Protein AF-A0A6V8NWL5-F1 (afdb_monomer_lite)

Organism: NCBI:txid2754717

Sequence (88 aa):
FGEVLGEKTDEELKEMLKSLYADERKLSYQRRLIHGRIDILKEELVRRLKQKLERGEAIAEDLDIEDLTRILAHPSPPLLEPDINEEV

Secondary structure (DSSP, 8-state):
-HHHHHTS-HHHHHHHHHHHHHHHHHHHHHHHHHHHHHHHHHHHHHHHHHHHHHTT----TTTHHHHHHHHHSSPPPPTT---TTS--

pLDDT: mean 75.15, std 15.15, range [37.78, 94.12]

Foldseek 3Di:
DVVVVVPDDPVVVVVVVVVVVVVVVVVVVVLLVVLVVLVVVLVVLVVVVVVCVVVVHDDPPPPRVVVNCVSPVDDRPDSDDPPPVPDD

Radius of gyration: 22.08 Å; chains: 1; bounding box: 53×15×55 Å

Structure (mmCIF, N/CA/C/O backbone):
data_AF-A0A6V8NWL5-F1
#
_entry.id   AF-A0A6V8NWL5-F1
#
loop_
_atom_site.group_PDB
_atom_site.id
_atom_site.type_symbol
_atom_site.label_atom_id
_atom_site.label_alt_id
_atom_site.label_comp_id
_atom_site.label_asym_id
_atom_site.label_entity_id
_atom_site.label_seq_id
_atom_site.pdbx_PDB_ins_code
_atom_site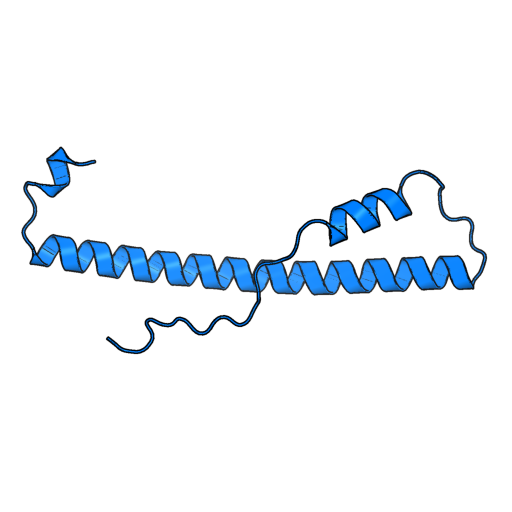.Cartn_x
_atom_site.Cartn_y
_atom_site.Cartn_z
_atom_site.occupancy
_atom_site.B_iso_or_equiv
_atom_site.auth_seq_id
_atom_site.auth_comp_id
_atom_site.auth_asym_id
_atom_site.auth_atom_id
_atom_site.pdbx_PDB_model_num
ATOM 1 N N . PHE A 1 1 ? -25.419 5.513 7.563 1.00 52.69 1 PHE A N 1
ATOM 2 C CA . PHE A 1 1 ? -24.423 5.116 8.582 1.00 52.69 1 PHE A CA 1
ATOM 3 C C . PHE A 1 1 ? -24.618 5.818 9.927 1.00 52.69 1 PHE A C 1
ATOM 5 O O . PHE A 1 1 ? -24.378 5.166 10.925 1.00 52.69 1 PHE A O 1
ATOM 12 N N . GLY A 1 2 ? -25.069 7.083 9.993 1.00 60.69 2 GLY A N 1
ATOM 13 C CA . GLY A 1 2 ? -25.207 7.817 11.267 1.00 60.69 2 GLY A CA 1
ATOM 14 C C . GLY A 1 2 ? -26.310 7.329 12.223 1.00 60.69 2 GLY A C 1
ATOM 15 O O . GLY A 1 2 ? -26.051 7.224 13.414 1.00 60.69 2 GLY A O 1
ATOM 16 N N . GLU A 1 3 ? -27.501 6.973 11.726 1.00 58.19 3 GLU A N 1
ATOM 17 C CA . GLU A 1 3 ? -28.627 6.542 12.587 1.00 58.19 3 GLU A CA 1
ATOM 18 C C . GLU A 1 3 ? -28.336 5.244 13.362 1.00 58.19 3 GLU A C 1
ATOM 20 O O . GLU A 1 3 ? -28.650 5.150 14.540 1.00 58.19 3 GLU A O 1
ATOM 25 N N . VAL A 1 4 ? -27.631 4.288 12.746 1.00 68.81 4 VAL A N 1
ATOM 26 C CA . VAL A 1 4 ? -27.262 2.994 13.360 1.00 68.81 4 VAL A CA 1
ATOM 27 C C . VAL A 1 4 ? -26.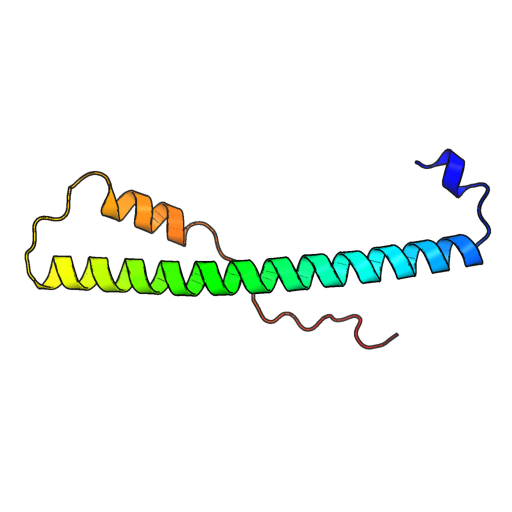170 3.139 14.433 1.00 68.81 4 VAL A C 1
ATOM 29 O O . VAL A 1 4 ? -25.990 2.254 15.263 1.00 68.81 4 VAL A O 1
ATOM 32 N N . LEU A 1 5 ? -25.418 4.244 14.421 1.00 74.56 5 LEU A N 1
ATOM 33 C CA . LEU A 1 5 ? -24.382 4.518 15.422 1.00 74.56 5 LEU A CA 1
ATOM 34 C C . LEU A 1 5 ? -24.963 5.168 16.682 1.00 74.56 5 LEU A C 1
ATOM 36 O O . LEU A 1 5 ? -24.397 4.989 17.753 1.00 74.56 5 LEU A O 1
ATOM 40 N N . GLY A 1 6 ? -26.087 5.887 16.566 1.00 74.88 6 GLY A N 1
ATOM 41 C CA . GLY A 1 6 ? -26.744 6.539 17.704 1.00 74.88 6 GLY A CA 1
ATOM 42 C C . GLY A 1 6 ? -27.406 5.567 18.687 1.00 74.88 6 GLY A C 1
ATOM 43 O O . GLY A 1 6 ? -27.621 5.927 19.838 1.00 74.88 6 GLY A O 1
ATOM 44 N N . GLU A 1 7 ? -27.702 4.339 18.253 1.00 84.50 7 GLU A N 1
ATOM 45 C CA . GLU A 1 7 ? -28.279 3.274 19.090 1.00 84.50 7 GLU A CA 1
ATOM 46 C C . GLU A 1 7 ? -27.219 2.416 19.799 1.00 84.50 7 GLU A C 1
ATOM 48 O O . GLU A 1 7 ? -27.561 1.556 20.610 1.00 84.50 7 GLU A O 1
ATOM 53 N N . LYS A 1 8 ? -25.935 2.626 19.490 1.00 85.25 8 LYS A N 1
ATOM 54 C CA . LYS A 1 8 ? -24.828 1.851 20.053 1.00 85.25 8 LYS A CA 1
ATOM 55 C C . LYS A 1 8 ? -24.309 2.478 21.331 1.00 85.25 8 LYS A C 1
ATOM 57 O O . LYS A 1 8 ? -24.216 3.695 21.458 1.00 85.25 8 LYS A O 1
ATOM 62 N N . THR A 1 9 ? -23.916 1.622 22.258 1.00 92.38 9 THR A N 1
ATOM 63 C CA . THR A 1 9 ? -23.198 2.038 23.459 1.00 92.38 9 THR A CA 1
ATOM 64 C C . THR A 1 9 ? -21.770 2.469 23.121 1.00 92.38 9 THR A C 1
ATOM 66 O O . THR A 1 9 ? -21.182 2.021 22.134 1.00 92.38 9 THR A O 1
ATOM 69 N N . ASP A 1 10 ? -21.175 3.295 23.982 1.00 91.12 10 ASP A N 1
ATOM 70 C CA . ASP A 1 10 ? -19.775 3.719 23.850 1.00 91.12 10 ASP A CA 1
ATOM 71 C C . ASP A 1 10 ? -18.808 2.530 23.748 1.00 91.12 10 ASP A C 1
ATOM 73 O O . ASP A 1 10 ? -17.796 2.608 23.051 1.00 91.12 10 ASP A O 1
ATOM 77 N N . GLU A 1 11 ? -19.116 1.422 24.424 1.00 92.56 11 GLU A N 1
ATOM 78 C CA . GLU A 1 11 ? -18.285 0.219 24.396 1.00 92.56 11 GLU A CA 1
ATOM 79 C C . GLU A 1 11 ? -18.357 -0.488 23.038 1.00 92.56 11 GLU A C 1
ATOM 81 O O . GLU A 1 11 ? -17.323 -0.794 22.447 1.00 92.56 11 GLU A O 1
ATOM 86 N N . GLU A 1 12 ? -19.557 -0.646 22.472 1.00 90.62 12 GLU A N 1
ATOM 87 C CA . GLU A 1 12 ? -19.721 -1.207 21.126 1.00 90.62 12 GLU A CA 1
ATOM 88 C C . GLU A 1 12 ? -19.038 -0.341 20.061 1.00 90.62 12 GLU A C 1
ATOM 90 O O . GLU A 1 12 ? -18.451 -0.863 19.112 1.00 90.62 12 GLU A O 1
ATOM 95 N N . LEU A 1 13 ? -19.083 0.987 20.210 1.00 92.12 13 LEU A N 1
ATOM 96 C CA . LEU A 1 13 ? -18.389 1.901 19.305 1.00 92.12 13 LEU A CA 1
ATOM 97 C C . LEU A 1 13 ? -16.867 1.736 19.394 1.00 92.12 13 LEU A C 1
ATOM 99 O O . LEU A 1 13 ? -16.198 1.703 18.358 1.00 92.12 13 LEU A O 1
ATOM 103 N N . LYS A 1 14 ? -16.311 1.578 20.602 1.00 92.50 14 LYS A N 1
ATOM 104 C CA . LYS A 1 14 ? -14.878 1.303 20.796 1.00 92.50 14 LYS A CA 1
ATOM 105 C C . LYS A 1 14 ? -14.467 -0.038 20.199 1.00 92.50 14 LYS A C 1
ATOM 107 O O . LYS A 1 14 ? -13.429 -0.110 19.542 1.00 92.50 14 LYS A O 1
ATOM 112 N N . GLU A 1 15 ? -15.265 -1.085 20.387 1.00 93.25 15 GLU A N 1
ATOM 113 C CA . GLU A 1 15 ? -14.995 -2.399 19.795 1.00 93.25 15 GLU A CA 1
ATOM 114 C C . GLU A 1 15 ? -15.023 -2.346 18.265 1.00 93.25 15 GLU A C 1
ATOM 116 O O . GLU A 1 15 ? -14.105 -2.846 17.607 1.00 93.25 15 GLU A O 1
ATOM 121 N N . MET A 1 16 ? -16.026 -1.678 17.689 1.00 92.69 16 MET A N 1
ATOM 122 C CA . MET A 1 16 ? -16.111 -1.466 16.244 1.00 92.69 16 MET A CA 1
ATOM 123 C C . MET A 1 16 ? -14.907 -0.688 15.716 1.00 92.69 16 MET A C 1
ATOM 125 O O . MET A 1 16 ? -14.307 -1.089 14.718 1.00 92.69 16 MET A O 1
ATOM 129 N N . LEU A 1 17 ? -14.516 0.391 16.396 1.00 91.81 17 LEU A N 1
ATOM 130 C CA . LEU A 1 17 ? -13.356 1.193 16.020 1.00 91.81 17 LEU A CA 1
ATOM 131 C C . LEU A 1 17 ? -12.065 0.366 16.074 1.00 91.81 17 LEU A C 1
ATOM 133 O O . LEU A 1 17 ? -11.275 0.383 15.131 1.00 91.81 17 LEU A O 1
ATOM 137 N N . LYS A 1 18 ? -11.878 -0.427 17.134 1.00 93.44 18 LYS A N 1
ATOM 138 C CA . LYS A 1 18 ? -10.738 -1.339 17.281 1.00 93.44 18 LYS A CA 1
ATOM 139 C C . LYS A 1 18 ? -10.679 -2.369 16.152 1.00 93.44 18 LYS A C 1
ATOM 141 O O . LYS A 1 18 ? -9.593 -2.634 15.633 1.00 93.44 18 LYS A O 1
ATOM 146 N N . SER A 1 19 ? -11.825 -2.930 15.760 1.00 93.06 19 SER A N 1
ATOM 147 C CA . SER A 1 19 ? -11.912 -3.859 14.629 1.00 93.06 19 SER A CA 1
ATOM 148 C C . SER A 1 19 ? -11.537 -3.177 13.315 1.00 93.06 19 SER A C 1
ATOM 150 O O . SER A 1 19 ? -10.715 -3.701 12.568 1.00 93.06 19 SER A O 1
ATOM 152 N N . LEU A 1 20 ? -12.083 -1.985 13.058 1.00 93.88 20 LEU A N 1
ATOM 153 C CA . LEU A 1 20 ? -11.792 -1.223 11.845 1.00 93.88 20 LEU A CA 1
ATOM 154 C C . LEU A 1 20 ? -10.312 -0.842 11.752 1.00 93.88 20 LEU A C 1
ATOM 156 O O . LEU A 1 20 ? -9.718 -1.015 10.693 1.00 93.88 20 LEU A O 1
ATOM 160 N N . TYR A 1 21 ? -9.685 -0.411 12.851 1.00 93.06 21 TYR A N 1
ATOM 161 C CA . TYR A 1 21 ? -8.243 -0.157 12.873 1.00 93.06 21 TYR A CA 1
ATOM 162 C C . TYR A 1 21 ? -7.417 -1.426 12.654 1.00 93.06 21 TYR A C 1
ATOM 164 O O . TYR A 1 21 ? -6.385 -1.384 11.991 1.00 93.06 21 TYR A O 1
ATOM 172 N N . ALA A 1 22 ? -7.845 -2.574 13.183 1.00 91.75 22 ALA A N 1
ATOM 173 C CA . ALA A 1 22 ? -7.148 -3.831 12.928 1.00 91.75 22 ALA A CA 1
ATOM 174 C C . ALA A 1 22 ? -7.197 -4.229 11.446 1.00 91.75 22 ALA A C 1
ATOM 176 O O . ALA A 1 22 ? -6.203 -4.728 10.915 1.00 91.75 22 ALA A O 1
ATOM 177 N N . ASP A 1 23 ? -8.327 -4.005 10.779 1.00 93.75 23 ASP A N 1
ATOM 178 C CA . ASP A 1 23 ? -8.473 -4.293 9.355 1.00 93.75 23 ASP A CA 1
ATOM 179 C C . ASP A 1 23 ? -7.746 -3.269 8.479 1.00 93.75 23 ASP A C 1
ATOM 181 O O . ASP A 1 23 ? -7.062 -3.663 7.532 1.00 93.75 23 ASP A O 1
ATOM 185 N N . GLU A 1 24 ? -7.792 -1.986 8.842 1.00 94.12 24 GLU A N 1
ATOM 186 C CA . GLU A 1 24 ? -6.987 -0.936 8.213 1.00 94.12 24 GLU A CA 1
ATOM 187 C C . GLU A 1 24 ? -5.499 -1.304 8.259 1.00 94.12 24 GLU A C 1
ATOM 189 O O . GLU A 1 24 ? -4.858 -1.345 7.208 1.00 94.12 24 GLU A O 1
ATOM 194 N N . ARG A 1 25 ? -4.971 -1.719 9.420 1.00 90.31 25 ARG A N 1
ATOM 195 C CA . ARG A 1 25 ? -3.560 -2.114 9.552 1.00 90.31 25 ARG A CA 1
ATOM 196 C C . ARG A 1 25 ? -3.182 -3.269 8.628 1.00 90.31 25 ARG A C 1
ATOM 198 O O . ARG A 1 25 ? -2.100 -3.252 8.033 1.00 90.31 25 ARG A O 1
ATOM 205 N N . LYS A 1 26 ? -4.056 -4.271 8.475 1.00 92.00 26 LYS A N 1
ATOM 206 C CA . LYS A 1 26 ? -3.825 -5.397 7.548 1.00 92.00 26 LYS A CA 1
ATOM 207 C C . LYS A 1 26 ? -3.779 -4.917 6.100 1.00 92.00 26 LYS A C 1
ATOM 209 O O . LYS A 1 26 ? -2.873 -5.310 5.362 1.00 92.00 26 LYS A O 1
ATOM 214 N N . LEU A 1 27 ? -4.723 -4.066 5.698 1.00 92.50 27 LEU A N 1
ATOM 215 C CA . LEU A 1 27 ? -4.765 -3.500 4.348 1.00 92.50 27 LEU A CA 1
ATOM 216 C C . LEU A 1 27 ? -3.537 -2.629 4.078 1.00 92.50 27 LEU A C 1
ATOM 218 O O . LEU A 1 27 ? -2.904 -2.766 3.033 1.00 92.50 27 LEU A O 1
ATOM 222 N N . SER A 1 28 ? -3.143 -1.803 5.042 1.00 88.12 28 SER A N 1
ATOM 223 C CA . SER A 1 28 ? -1.949 -0.965 4.969 1.00 88.12 28 SER A CA 1
ATOM 224 C C . SER A 1 28 ? -0.666 -1.795 4.867 1.00 88.12 28 SER A C 1
ATOM 226 O O . SER A 1 28 ? 0.205 -1.482 4.052 1.00 88.12 28 SER A O 1
ATOM 228 N N . TYR A 1 29 ? -0.564 -2.914 5.590 1.00 88.88 29 TYR A N 1
ATOM 229 C CA . TYR A 1 29 ? 0.542 -3.862 5.431 1.00 88.88 29 TYR A CA 1
ATOM 230 C C . TYR A 1 29 ? 0.585 -4.480 4.026 1.00 88.88 29 TYR A C 1
ATOM 232 O O . TYR A 1 29 ? 1.632 -4.471 3.374 1.00 88.88 29 TYR A O 1
ATOM 240 N N . GLN A 1 30 ? -0.552 -4.972 3.524 1.00 91.12 30 GLN A N 1
ATOM 241 C CA . GLN A 1 30 ? -0.638 -5.542 2.175 1.00 91.12 30 GLN A CA 1
ATOM 242 C C . GLN A 1 30 ? -0.294 -4.511 1.098 1.00 91.12 30 GLN A C 1
ATOM 244 O O . GLN A 1 30 ? 0.466 -4.811 0.175 1.00 91.12 30 GLN A O 1
ATOM 249 N N . ARG A 1 31 ? -0.798 -3.282 1.245 1.00 87.75 31 ARG A N 1
ATOM 250 C CA . ARG A 1 31 ? -0.485 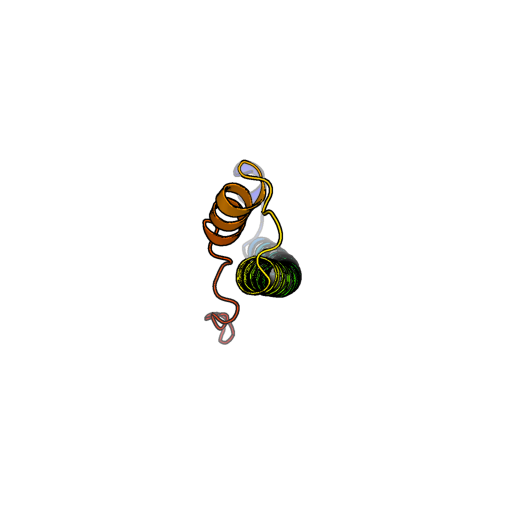-2.153 0.371 1.00 87.75 31 ARG A CA 1
ATOM 251 C C . ARG A 1 31 ? 1.022 -1.912 0.322 1.00 87.75 31 ARG A C 1
ATOM 253 O O . ARG A 1 3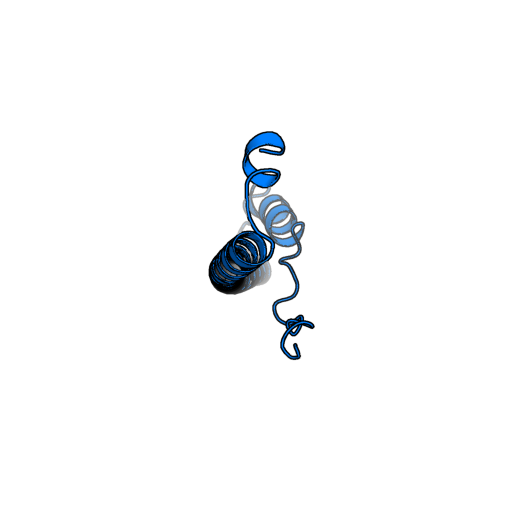1 ? 1.579 -1.873 -0.772 1.00 87.75 31 ARG A O 1
ATOM 260 N N . ARG A 1 32 ? 1.696 -1.825 1.475 1.00 85.38 32 ARG A N 1
ATOM 261 C CA . ARG A 1 32 ? 3.160 -1.649 1.546 1.00 85.38 32 ARG A CA 1
ATOM 262 C C . ARG A 1 32 ? 3.919 -2.789 0.870 1.00 85.38 32 ARG A C 1
ATOM 264 O O . ARG A 1 32 ? 4.832 -2.527 0.093 1.00 85.38 32 ARG A O 1
ATOM 271 N N . LEU A 1 33 ? 3.522 -4.039 1.108 1.00 87.06 33 LEU A N 1
ATOM 272 C CA . LEU A 1 33 ? 4.167 -5.203 0.492 1.00 87.06 33 LEU A CA 1
ATOM 273 C C . LEU A 1 33 ? 4.056 -5.176 -1.039 1.00 87.06 33 LEU A C 1
ATOM 275 O O . LEU A 1 33 ? 5.027 -5.456 -1.743 1.00 87.06 33 LEU A O 1
ATOM 279 N N . ILE A 1 34 ? 2.876 -4.835 -1.561 1.00 88.56 34 ILE A N 1
ATOM 280 C CA . ILE A 1 34 ? 2.648 -4.721 -3.004 1.00 88.56 34 ILE A CA 1
ATOM 281 C C . ILE A 1 34 ? 3.469 -3.567 -3.585 1.00 88.56 34 ILE A C 1
ATOM 283 O O . ILE A 1 34 ? 4.138 -3.771 -4.595 1.00 88.56 34 ILE A O 1
ATOM 287 N N . HIS A 1 35 ? 3.478 -2.398 -2.937 1.00 83.50 35 HIS A N 1
ATOM 288 C CA . HIS A 1 35 ? 4.304 -1.267 -3.366 1.00 83.50 35 HIS A CA 1
ATOM 289 C C . HIS A 1 35 ? 5.793 -1.621 -3.397 1.00 83.50 35 HIS A C 1
ATOM 291 O O . HIS A 1 35 ? 6.426 -1.401 -4.422 1.00 83.50 35 HIS A O 1
ATOM 297 N N . GLY A 1 36 ? 6.332 -2.282 -2.367 1.00 85.00 36 GLY A N 1
ATOM 298 C CA . GLY A 1 36 ? 7.734 -2.712 -2.369 1.00 85.00 36 GLY A CA 1
ATOM 299 C C . GLY A 1 36 ? 8.073 -3.651 -3.535 1.00 85.00 36 GLY A C 1
ATOM 300 O O . GLY A 1 36 ? 9.110 -3.506 -4.178 1.00 85.00 36 GLY A O 1
ATOM 301 N N . ARG A 1 37 ? 7.171 -4.582 -3.879 1.00 89.44 37 ARG A N 1
ATOM 302 C CA . ARG A 1 37 ? 7.339 -5.452 -5.060 1.00 89.44 37 ARG A CA 1
ATOM 303 C C . ARG A 1 37 ? 7.282 -4.672 -6.369 1.00 89.44 37 ARG A C 1
ATOM 305 O O . ARG A 1 37 ? 8.047 -4.974 -7.281 1.00 89.44 37 ARG A O 1
ATOM 312 N N . ILE A 1 38 ? 6.370 -3.706 -6.468 1.00 84.56 38 ILE A N 1
ATOM 313 C CA . ILE A 1 38 ? 6.279 -2.808 -7.619 1.00 84.56 38 ILE A CA 1
ATOM 314 C C . ILE A 1 38 ? 7.597 -2.050 -7.762 1.00 84.56 38 ILE A C 1
ATOM 316 O O . ILE A 1 38 ? 8.183 -2.093 -8.835 1.00 84.56 38 ILE A O 1
ATOM 320 N N . ASP A 1 39 ? 8.099 -1.434 -6.696 1.00 83.19 39 ASP A N 1
ATOM 321 C CA . ASP A 1 39 ? 9.299 -0.598 -6.733 1.00 83.19 39 ASP A CA 1
ATOM 322 C C . ASP A 1 39 ? 10.541 -1.387 -7.185 1.00 83.19 39 ASP A C 1
ATOM 324 O O . ASP A 1 39 ? 11.264 -0.918 -8.063 1.00 83.19 39 ASP A O 1
ATOM 328 N N . ILE A 1 40 ? 10.720 -2.629 -6.713 1.00 85.75 40 ILE A N 1
ATOM 329 C CA . ILE A 1 40 ? 11.789 -3.531 -7.192 1.00 85.75 40 ILE A CA 1
ATOM 330 C C . ILE A 1 40 ? 11.677 -3.777 -8.705 1.00 85.75 40 ILE A C 1
ATOM 332 O O . ILE A 1 40 ? 12.671 -3.736 -9.431 1.00 85.75 40 ILE A O 1
ATOM 336 N N . LEU A 1 41 ? 10.464 -4.041 -9.203 1.00 85.06 41 LEU A N 1
ATOM 337 C CA . LEU A 1 41 ? 10.244 -4.271 -10.633 1.00 85.06 41 LEU A CA 1
ATOM 338 C C . LEU A 1 41 ? 10.493 -3.004 -11.453 1.00 85.06 41 LEU A C 1
ATOM 340 O O . LEU A 1 41 ? 11.090 -3.086 -12.526 1.00 85.06 41 LEU A O 1
ATOM 344 N N . LYS A 1 42 ? 10.072 -1.838 -10.950 1.00 81.50 42 LYS A N 1
ATOM 345 C CA . LYS A 1 42 ? 10.343 -0.545 -11.585 1.00 81.50 42 LYS A CA 1
ATOM 346 C C . LYS A 1 42 ? 11.847 -0.314 -11.715 1.00 81.50 42 LYS A C 1
ATOM 348 O O . LYS A 1 42 ? 12.311 0.038 -12.796 1.00 81.50 42 LYS A O 1
ATOM 353 N N . GLU A 1 43 ? 12.606 -0.551 -10.647 1.00 84.06 43 GLU A N 1
ATOM 354 C CA . GLU A 1 43 ? 14.061 -0.389 -10.642 1.00 84.06 43 GLU A CA 1
ATOM 355 C C . GLU A 1 43 ? 14.745 -1.319 -11.653 1.00 84.06 43 GLU A C 1
ATOM 357 O O . GLU A 1 43 ? 15.589 -0.875 -12.435 1.00 84.06 43 GLU A O 1
ATOM 362 N N . GLU A 1 44 ? 14.345 -2.591 -11.707 1.00 87.94 44 GLU A N 1
ATOM 363 C CA . GLU A 1 44 ? 14.901 -3.549 -12.665 1.00 87.94 44 GLU A CA 1
ATOM 364 C C . GLU A 1 44 ? 14.567 -3.175 -14.121 1.00 87.94 44 GLU A C 1
ATOM 366 O O . GLU A 1 44 ? 15.430 -3.277 -14.997 1.00 87.94 44 GLU A O 1
ATOM 371 N N . LEU A 1 45 ? 13.352 -2.690 -14.399 1.00 83.94 45 LEU A N 1
ATOM 372 C CA . LEU A 1 45 ? 12.985 -2.188 -15.730 1.00 83.94 45 LEU A CA 1
ATOM 373 C C . LEU A 1 45 ? 13.845 -0.983 -16.129 1.00 83.94 45 LEU A C 1
ATOM 375 O O . LEU A 1 45 ? 14.434 -0.984 -17.212 1.00 83.94 45 LEU A O 1
ATOM 379 N N . VAL A 1 46 ? 13.993 -0.000 -15.235 1.00 81.56 46 VAL A N 1
ATOM 380 C CA . VAL A 1 46 ? 14.873 1.165 -15.436 1.00 81.56 46 VAL A CA 1
ATOM 381 C C . VAL A 1 46 ? 16.304 0.716 -15.724 1.00 81.56 46 VAL A C 1
ATOM 383 O O . VAL A 1 46 ? 16.937 1.207 -16.662 1.00 81.56 46 VAL A O 1
ATOM 386 N N . ARG A 1 47 ? 16.825 -0.236 -14.945 1.00 83.75 47 ARG A N 1
ATOM 387 C CA . ARG A 1 47 ? 18.177 -0.776 -15.117 1.00 83.75 47 ARG A CA 1
ATOM 388 C C . ARG A 1 47 ? 18.360 -1.425 -16.488 1.00 83.75 47 ARG A C 1
ATOM 390 O O . ARG A 1 47 ? 19.365 -1.165 -17.147 1.00 83.75 47 ARG A O 1
ATOM 397 N N . ARG A 1 48 ? 17.406 -2.247 -16.934 1.00 83.38 48 ARG A N 1
ATOM 398 C CA . ARG A 1 48 ? 17.466 -2.908 -18.250 1.00 83.38 48 ARG A CA 1
ATOM 399 C C . ARG A 1 48 ? 17.417 -1.912 -19.398 1.00 83.38 48 ARG A C 1
ATOM 401 O O . ARG A 1 48 ? 18.168 -2.070 -20.355 1.00 83.38 48 ARG A O 1
ATOM 408 N N . LEU A 1 49 ? 16.574 -0.887 -19.300 1.00 79.50 49 LEU A N 1
ATOM 409 C CA . LEU A 1 49 ? 16.467 0.148 -20.328 1.00 79.50 49 LEU A CA 1
ATOM 410 C C . LEU A 1 49 ? 17.761 0.956 -20.455 1.00 79.50 49 LEU A C 1
ATOM 412 O O . LEU A 1 49 ? 18.259 1.136 -21.565 1.00 79.50 49 LEU A O 1
ATOM 416 N N . LYS A 1 50 ? 18.377 1.333 -19.328 1.00 78.88 50 LYS A N 1
ATOM 417 C CA . LYS A 1 50 ? 19.710 1.958 -19.328 1.00 78.88 50 LYS A CA 1
ATOM 418 C C . LYS A 1 50 ? 20.763 1.075 -20.006 1.00 78.88 50 LYS A C 1
ATOM 420 O O . LYS A 1 50 ? 21.507 1.565 -20.846 1.00 78.88 50 LYS A O 1
ATOM 425 N N . GLN A 1 51 ? 20.780 -0.228 -19.715 1.00 84.06 51 GLN A N 1
ATOM 426 C CA . GLN A 1 51 ? 21.722 -1.159 -20.353 1.00 84.06 51 GLN A CA 1
ATOM 427 C C . GLN A 1 51 ? 21.526 -1.280 -21.870 1.00 84.06 51 GLN A C 1
ATOM 429 O O . GLN A 1 51 ? 22.509 -1.401 -22.596 1.00 84.06 51 GLN A O 1
ATOM 434 N N . LYS A 1 52 ? 20.281 -1.268 -22.364 1.00 80.62 52 LYS A N 1
ATOM 435 C CA . LYS A 1 52 ? 20.006 -1.284 -23.811 1.00 80.62 52 LYS A CA 1
ATOM 436 C C . LYS A 1 52 ? 20.533 -0.024 -24.497 1.00 80.62 52 LYS A C 1
ATOM 438 O O . LYS A 1 52 ? 21.194 -0.131 -25.528 1.00 80.62 52 LYS A O 1
ATOM 443 N N . LEU A 1 53 ? 20.304 1.143 -23.884 1.00 74.75 53 LEU A N 1
ATOM 444 C CA . LEU A 1 53 ? 20.827 2.426 -24.362 1.00 74.75 53 LEU A CA 1
ATOM 445 C C . LEU A 1 53 ? 22.362 2.417 -24.432 1.00 74.75 53 LEU A C 1
ATOM 447 O O . LEU A 1 53 ? 22.931 2.806 -25.447 1.00 74.75 53 LEU A O 1
ATOM 451 N N . GLU A 1 54 ? 23.033 1.921 -23.389 1.00 78.81 54 GLU A N 1
ATOM 452 C CA . GLU A 1 54 ? 24.501 1.809 -23.344 1.00 78.81 54 GLU A CA 1
ATOM 453 C C . GLU A 1 54 ? 25.069 0.884 -24.433 1.00 78.81 54 GLU A C 1
ATOM 455 O O . GLU A 1 54 ? 26.172 1.116 -24.926 1.00 78.81 54 GLU A O 1
ATOM 460 N N . ARG A 1 55 ? 24.327 -0.157 -24.829 1.00 82.00 55 ARG A N 1
ATOM 461 C CA . ARG A 1 55 ? 24.730 -1.093 -25.893 1.00 82.00 55 ARG A CA 1
ATOM 462 C C . ARG A 1 55 ? 24.430 -0.590 -27.306 1.00 82.00 55 ARG A C 1
ATOM 464 O O . ARG A 1 55 ? 24.807 -1.261 -28.263 1.00 82.00 55 ARG A O 1
ATOM 471 N N . GLY A 1 56 ? 23.772 0.562 -27.451 1.00 72.25 56 GLY A N 1
ATOM 472 C CA . GLY A 1 56 ? 23.356 1.088 -28.752 1.00 72.25 56 GLY A CA 1
ATOM 473 C C . GLY A 1 56 ? 22.263 0.250 -29.426 1.00 72.25 56 GLY A C 1
ATOM 474 O O . GLY A 1 56 ? 22.125 0.293 -30.647 1.00 72.25 56 GLY A O 1
ATOM 475 N N . GLU A 1 57 ? 21.505 -0.534 -28.652 1.00 70.19 57 GLU A N 1
ATOM 476 C CA . GLU A 1 57 ? 20.334 -1.253 -29.157 1.00 70.19 57 GLU A CA 1
ATOM 477 C C . GLU A 1 57 ? 19.211 -0.243 -29.442 1.00 70.19 57 GLU A C 1
ATOM 479 O O . GLU A 1 57 ? 18.972 0.662 -28.641 1.00 70.19 57 GLU A O 1
ATOM 484 N N . ALA A 1 58 ? 18.522 -0.384 -30.581 1.00 60.53 58 ALA A N 1
ATOM 485 C CA . ALA A 1 58 ? 17.413 0.495 -30.942 1.00 60.53 58 ALA A CA 1
ATOM 486 C C . ALA A 1 58 ? 16.310 0.410 -29.875 1.00 60.53 58 ALA A C 1
ATOM 488 O O . ALA A 1 58 ? 15.655 -0.620 -29.706 1.00 60.53 58 ALA A O 1
ATOM 489 N N . ILE A 1 59 ? 16.137 1.504 -29.142 1.00 58.47 59 ILE A N 1
ATOM 490 C CA . ILE A 1 59 ? 15.048 1.697 -28.192 1.00 58.47 59 ILE A CA 1
ATOM 491 C C . ILE A 1 59 ? 13.832 2.046 -29.045 1.00 58.47 59 ILE A C 1
ATOM 493 O O . ILE A 1 59 ? 13.910 2.970 -29.851 1.00 58.47 59 ILE A O 1
ATOM 497 N N . ALA A 1 60 ? 12.742 1.287 -28.948 1.00 58.56 60 ALA A N 1
ATOM 498 C CA . ALA A 1 60 ? 11.531 1.630 -29.686 1.00 58.56 60 ALA A CA 1
ATOM 499 C C . ALA A 1 60 ? 11.055 3.017 -29.213 1.00 58.56 60 ALA A C 1
ATOM 501 O O . ALA A 1 60 ? 10.763 3.187 -28.029 1.00 58.56 60 ALA A O 1
ATOM 502 N N . GLU A 1 61 ? 11.043 3.995 -30.126 1.00 56.72 61 GLU A N 1
ATOM 503 C CA . GLU A 1 61 ? 11.000 5.440 -29.830 1.00 56.72 61 GLU A CA 1
ATOM 504 C C . GLU A 1 61 ? 9.775 5.891 -29.011 1.00 56.72 61 GLU A C 1
ATOM 506 O O . GLU A 1 61 ? 9.878 6.873 -28.281 1.00 56.72 61 GLU A O 1
ATOM 511 N N . ASP A 1 62 ? 8.669 5.140 -29.034 1.00 53.16 62 ASP A N 1
ATOM 512 C CA . ASP A 1 62 ? 7.387 5.592 -28.471 1.00 53.16 62 ASP A CA 1
ATOM 513 C C . ASP A 1 62 ? 6.932 4.883 -27.184 1.00 53.16 62 ASP A C 1
ATOM 515 O O . ASP A 1 62 ? 5.999 5.354 -26.540 1.00 53.16 62 ASP A O 1
ATOM 519 N N . LEU A 1 63 ? 7.542 3.763 -26.771 1.00 55.53 63 LEU A N 1
ATOM 520 C CA . LEU A 1 63 ? 7.018 2.987 -25.630 1.00 55.53 63 LEU A CA 1
ATOM 521 C C . LEU A 1 63 ? 7.877 3.103 -24.362 1.00 55.53 63 LEU A C 1
ATOM 523 O O . LEU A 1 63 ? 7.340 3.179 -23.266 1.00 55.53 63 LEU A O 1
ATOM 527 N N . ASP A 1 64 ? 9.205 3.195 -24.473 1.00 63.81 64 ASP A N 1
ATOM 528 C CA . ASP A 1 64 ? 10.079 2.956 -23.312 1.00 63.81 64 ASP A CA 1
ATOM 529 C C . ASP A 1 64 ? 10.260 4.167 -22.368 1.00 63.81 64 ASP A C 1
ATOM 531 O O . ASP A 1 64 ? 10.353 3.986 -21.152 1.00 6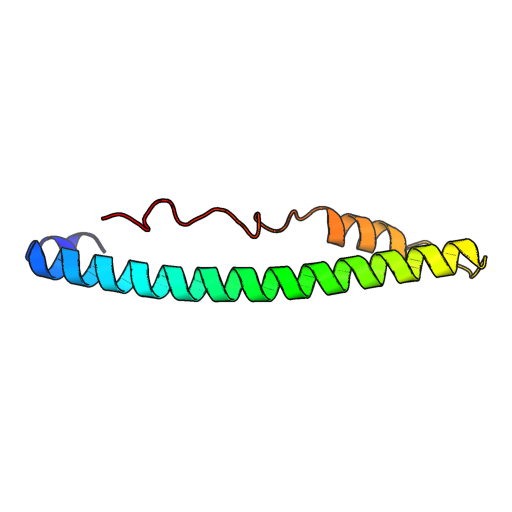3.81 64 ASP A O 1
ATOM 535 N N . ILE A 1 65 ? 10.301 5.409 -22.871 1.00 60.62 65 ILE A N 1
ATOM 536 C CA . ILE A 1 65 ? 10.575 6.606 -22.039 1.00 60.62 65 ILE A CA 1
ATOM 537 C C . ILE A 1 65 ? 9.300 7.168 -21.400 1.00 60.62 65 ILE A C 1
ATOM 539 O O . ILE A 1 65 ? 9.314 7.570 -20.231 1.00 60.62 65 ILE A O 1
ATOM 543 N N . GLU A 1 66 ? 8.189 7.177 -22.136 1.00 61.78 66 GLU A N 1
ATOM 544 C CA . GLU A 1 66 ? 6.886 7.556 -21.587 1.00 61.78 66 GLU A CA 1
ATOM 545 C C . GLU A 1 66 ? 6.410 6.536 -20.550 1.00 61.78 66 GLU A C 1
ATOM 547 O O . GLU A 1 66 ? 5.937 6.935 -19.483 1.00 61.78 66 GLU A O 1
ATOM 552 N N . ASP A 1 67 ? 6.640 5.236 -20.779 1.00 62.16 67 ASP A N 1
ATOM 553 C CA . ASP A 1 67 ? 6.363 4.214 -19.771 1.00 62.16 67 ASP A CA 1
ATOM 554 C C . ASP A 1 67 ? 7.249 4.372 -18.542 1.00 62.16 67 ASP A C 1
ATOM 556 O O . ASP A 1 67 ? 6.735 4.327 -17.427 1.00 62.16 67 ASP A O 1
ATOM 560 N N . LEU A 1 68 ? 8.547 4.643 -18.709 1.00 62.69 68 LEU A N 1
ATOM 561 C CA . LEU A 1 68 ? 9.444 4.958 -17.593 1.00 62.69 68 LEU A CA 1
ATOM 562 C C . LEU A 1 68 ? 8.962 6.162 -16.784 1.00 62.69 68 LEU A C 1
ATOM 564 O O . LEU A 1 68 ? 8.902 6.106 -15.555 1.00 62.69 68 LEU A O 1
ATOM 568 N N . THR A 1 69 ? 8.589 7.240 -17.469 1.00 64.50 69 THR A N 1
ATOM 569 C CA . THR A 1 69 ? 8.079 8.461 -16.839 1.00 64.50 69 THR A CA 1
ATOM 570 C C . THR A 1 69 ? 6.786 8.170 -16.088 1.00 64.50 69 THR A C 1
ATOM 572 O O . THR A 1 69 ? 6.660 8.538 -14.926 1.00 64.50 69 THR A O 1
ATOM 575 N N . ARG A 1 70 ? 5.856 7.424 -16.690 1.00 66.38 70 ARG A N 1
ATOM 576 C CA . ARG A 1 70 ? 4.586 7.012 -16.072 1.00 66.38 70 ARG A CA 1
ATOM 577 C C . ARG A 1 70 ? 4.787 6.103 -14.859 1.00 66.38 70 ARG A C 1
ATOM 579 O O . ARG A 1 70 ? 4.091 6.240 -13.848 1.00 66.38 70 ARG A O 1
ATOM 586 N N . ILE A 1 71 ? 5.751 5.194 -14.953 1.00 64.88 71 ILE A N 1
ATOM 587 C CA . ILE A 1 71 ? 6.156 4.278 -13.891 1.00 64.88 71 ILE A CA 1
ATOM 588 C C . ILE A 1 71 ? 6.735 5.059 -12.701 1.00 64.88 71 ILE A C 1
ATOM 590 O O . ILE A 1 71 ? 6.390 4.769 -11.554 1.00 64.88 71 ILE A O 1
ATOM 594 N N . LEU A 1 72 ? 7.575 6.063 -12.950 1.00 66.44 72 LEU A N 1
ATOM 595 C CA . LEU A 1 72 ? 8.244 6.853 -11.910 1.00 66.44 72 LEU A CA 1
ATOM 596 C C . LEU A 1 72 ? 7.399 8.026 -11.382 1.00 66.44 72 LEU A C 1
ATOM 598 O O . LEU A 1 72 ? 7.605 8.452 -10.250 1.00 66.44 72 LEU A O 1
ATOM 602 N N . ALA A 1 73 ? 6.425 8.517 -12.153 1.00 70.06 73 ALA A N 1
ATOM 603 C CA . ALA A 1 73 ? 5.580 9.663 -11.799 1.00 70.06 73 ALA A CA 1
ATOM 604 C C . ALA A 1 73 ? 4.607 9.400 -10.639 1.00 70.06 73 ALA A C 1
ATOM 606 O O . ALA A 1 73 ? 4.021 10.341 -10.112 1.00 70.06 73 ALA A O 1
ATOM 607 N N . HIS A 1 74 ? 4.436 8.141 -10.228 1.00 61.44 74 HIS A N 1
ATOM 608 C CA . HIS A 1 74 ? 3.648 7.780 -9.054 1.00 61.44 74 HIS A CA 1
ATOM 609 C C . HIS A 1 74 ? 4.599 7.442 -7.902 1.00 61.44 74 HIS A C 1
ATOM 611 O O . HIS A 1 74 ? 5.073 6.298 -7.845 1.00 61.44 74 HIS A O 1
ATOM 617 N N . PRO A 1 75 ? 4.889 8.401 -6.997 1.00 59.62 75 PRO A N 1
ATOM 618 C CA . PRO A 1 75 ? 5.622 8.095 -5.785 1.00 59.62 75 PRO A CA 1
ATOM 619 C C . PRO A 1 75 ? 4.840 7.042 -5.003 1.00 59.62 75 PRO A C 1
ATOM 621 O O . PRO A 1 75 ? 3.678 7.250 -4.640 1.00 59.62 75 PRO A O 1
ATOM 624 N N . SER A 1 76 ? 5.468 5.890 -4.769 1.00 60.53 76 SER A N 1
ATOM 625 C CA . SER A 1 76 ? 4.967 4.955 -3.769 1.00 60.53 76 SER A CA 1
ATOM 626 C C . SER A 1 76 ? 4.983 5.684 -2.417 1.00 60.53 76 SER A C 1
ATOM 628 O O . SER A 1 76 ? 5.934 6.420 -2.134 1.00 60.53 76 SER A O 1
ATOM 630 N N . PRO A 1 77 ? 3.937 5.534 -1.589 1.00 59.94 77 PRO A N 1
ATOM 631 C CA . PRO A 1 77 ? 3.949 6.063 -0.232 1.00 59.94 77 PRO A CA 1
ATOM 632 C C . PRO A 1 77 ? 5.210 5.585 0.494 1.00 59.94 77 PRO A C 1
ATOM 634 O O . PRO A 1 77 ? 5.623 4.441 0.266 1.00 59.94 77 PRO A O 1
ATOM 637 N N . PRO A 1 78 ? 5.817 6.416 1.357 1.00 58.28 78 PRO A N 1
ATOM 638 C CA . PRO A 1 78 ? 7.029 6.039 2.068 1.00 58.28 78 PRO A CA 1
ATOM 639 C C . PRO A 1 78 ? 6.822 4.712 2.807 1.00 58.28 78 PRO A C 1
ATOM 641 O O . PRO A 1 78 ? 5.843 4.516 3.525 1.00 58.28 78 PRO A O 1
ATOM 644 N N . LEU A 1 79 ? 7.757 3.777 2.620 1.00 60.50 79 LEU A N 1
ATOM 645 C CA . LEU A 1 79 ? 7.685 2.423 3.183 1.00 60.50 79 LEU A CA 1
ATOM 646 C C . LEU A 1 79 ? 7.933 2.379 4.707 1.00 60.50 79 LEU A C 1
ATOM 648 O O . LEU A 1 79 ? 7.927 1.296 5.286 1.00 60.50 79 LEU A O 1
ATOM 652 N N . LEU A 1 80 ? 8.164 3.532 5.348 1.00 56.22 80 LEU A N 1
ATOM 653 C CA . LEU A 1 80 ? 8.694 3.660 6.709 1.00 56.22 80 LEU A CA 1
ATOM 654 C C . LEU A 1 80 ? 8.164 4.909 7.437 1.00 56.22 80 LEU A C 1
ATOM 656 O O . LEU A 1 80 ? 8.944 5.662 8.016 1.00 56.22 80 LEU A O 1
ATOM 660 N N . GLU A 1 81 ? 6.855 5.148 7.432 1.00 52.38 81 GLU A N 1
ATOM 661 C CA . GLU A 1 81 ? 6.291 5.932 8.535 1.00 52.38 81 GLU A CA 1
ATOM 662 C C . GLU A 1 81 ? 5.988 4.951 9.674 1.00 52.38 81 GLU A C 1
ATOM 664 O O . GLU A 1 81 ? 5.187 4.031 9.465 1.00 52.38 81 GLU A O 1
ATOM 669 N N . PRO A 1 82 ? 6.672 5.056 10.833 1.00 50.53 82 PRO A N 1
ATOM 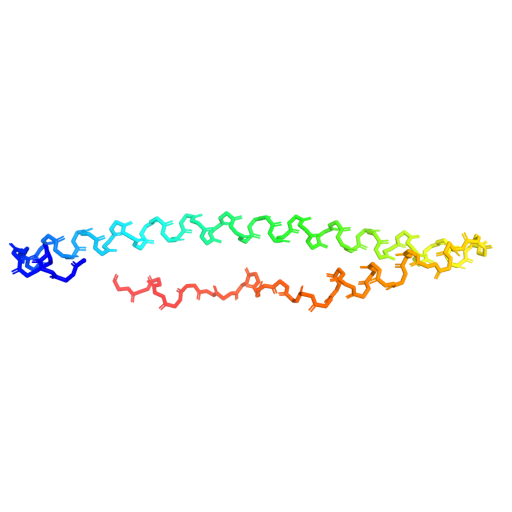670 C CA . PRO A 1 82 ? 6.254 4.308 12.007 1.00 50.53 82 PRO A CA 1
ATOM 671 C C . PRO A 1 82 ? 4.803 4.689 12.285 1.00 50.53 82 PRO A C 1
ATOM 673 O O . PRO A 1 82 ? 4.436 5.863 12.193 1.00 50.53 82 PRO A O 1
ATOM 676 N N . ASP A 1 83 ? 3.976 3.688 12.572 1.00 54.22 83 ASP A N 1
ATOM 677 C CA . ASP A 1 83 ? 2.618 3.932 13.029 1.00 54.22 83 ASP A CA 1
ATOM 678 C C . ASP A 1 83 ? 2.745 4.713 14.340 1.00 54.22 83 ASP A C 1
ATOM 680 O O . ASP A 1 83 ? 3.095 4.168 15.383 1.00 54.22 83 ASP A O 1
ATOM 684 N N . ILE A 1 84 ? 2.527 6.026 14.270 1.00 53.66 84 ILE A N 1
ATOM 685 C CA . ILE A 1 84 ? 2.553 6.955 15.409 1.00 53.66 84 ILE A CA 1
ATOM 686 C C . ILE A 1 84 ? 1.528 6.574 16.495 1.00 53.66 84 ILE A C 1
ATOM 688 O O . ILE A 1 84 ? 1.490 7.210 17.542 1.00 53.66 84 ILE A O 1
ATOM 692 N N . ASN A 1 85 ? 0.735 5.522 16.269 1.00 50.16 85 ASN A N 1
ATOM 693 C CA . ASN A 1 85 ? -0.215 4.944 17.211 1.00 50.16 85 ASN A CA 1
ATOM 694 C C . ASN A 1 85 ? 0.276 3.642 17.883 1.00 50.16 85 ASN A C 1
ATOM 696 O O . ASN A 1 85 ? -0.542 2.935 18.467 1.00 50.16 85 ASN A O 1
ATOM 700 N N . GLU A 1 86 ? 1.570 3.292 17.825 1.00 49.81 86 GLU A N 1
ATOM 701 C CA . GLU A 1 86 ? 2.121 2.167 18.616 1.00 49.81 86 GLU A CA 1
ATOM 702 C C . GLU A 1 86 ? 2.119 2.409 20.145 1.00 49.81 86 GLU A C 1
ATOM 704 O O . GLU A 1 86 ? 2.340 1.468 20.904 1.00 49.81 86 GLU A O 1
ATOM 709 N N . GLU A 1 87 ? 1.786 3.614 20.619 1.00 45.06 87 GLU A N 1
ATOM 710 C CA . GLU A 1 87 ? 1.534 3.905 22.039 1.00 45.06 87 GLU A CA 1
ATOM 711 C C . GLU A 1 87 ? 0.143 4.527 22.253 1.00 45.06 87 GLU A C 1
ATOM 713 O O . GLU A 1 87 ? 0.045 5.749 22.307 1.00 45.06 87 GLU A O 1
ATOM 718 N N . VAL A 1 88 ? -0.912 3.710 22.413 1.00 37.78 88 VAL A N 1
ATOM 719 C CA . VAL A 1 88 ? -2.034 3.932 23.367 1.00 37.78 88 VAL A CA 1
ATOM 720 C C . VAL A 1 88 ? -2.669 2.593 23.745 1.00 37.78 88 VAL A C 1
ATOM 722 O O . VAL A 1 88 ? -3.097 1.854 22.829 1.00 37.78 88 VAL A O 1
#

InterPro domains:
  IPR055209 RsiG-like domain [PF22802] (4-66)